Protein AF-A0A952TSK3-F1 (afdb_monomer)

Radius of gyration: 18.75 Å; Cα contacts (8 Å, |Δi|>4): 105; chains: 1; bounding box: 42×32×57 Å

Mean predicted aligned error: 8.84 Å

Foldseek 3Di:
DDPPVCCPVVNVVVVVVVVVVVVVVVVVVVLVVLQVVLLLCVLPHDNVVSVVVSVVCCVVVVLVQQVKDWDWDDDPQKIKIKIWTHHPVGDIDIDMDMDGSVCSVVVD

Sequence (108 aa):
MVEALAVSPALVAFITLFLSFLFVAGAVSLLQDRLDETLVCLTYRPRSECEHRMSGFIQKSGLSILKVRTHFLRNGTLWTGRVTLHSPWGQEQTFSRSIDSRFSKNFR

Structure (mmCIF, N/CA/C/O backbone):
data_AF-A0A952TSK3-F1
#
_entry.id   AF-A0A952TSK3-F1
#
loop_
_atom_site.group_PDB
_atom_site.id
_atom_site.type_symbol
_atom_site.label_atom_id
_atom_site.label_alt_id
_atom_site.label_comp_id
_atom_site.label_asym_id
_atom_site.label_entity_id
_atom_site.label_seq_id
_atom_site.pdbx_PDB_ins_code
_atom_site.Cartn_x
_atom_site.Cartn_y
_atom_site.Cartn_z
_atom_site.occupancy
_atom_site.B_iso_or_equiv
_atom_site.auth_seq_id
_atom_site.auth_comp_id
_atom_site.auth_asym_id
_atom_site.auth_atom_id
_atom_site.pdbx_PDB_model_num
ATOM 1 N N . MET A 1 1 ? -20.088 -20.983 42.767 1.00 40.09 1 MET A N 1
ATOM 2 C CA . MET A 1 1 ? -19.364 -19.801 43.267 1.00 40.09 1 MET A CA 1
ATOM 3 C C . MET A 1 1 ? -18.495 -19.314 42.118 1.00 40.09 1 MET A C 1
ATOM 5 O O . MET A 1 1 ? -17.402 -19.820 41.927 1.00 40.09 1 MET A O 1
ATOM 9 N N . VAL A 1 2 ? -19.063 -18.491 41.234 1.00 44.09 2 VAL A N 1
ATOM 10 C CA . VAL A 1 2 ? -18.319 -17.901 40.115 1.00 44.09 2 VAL A CA 1
ATOM 11 C C . VAL A 1 2 ? -17.844 -16.561 40.641 1.00 44.09 2 VAL A C 1
ATOM 13 O O . VAL A 1 2 ? -18.629 -15.619 40.718 1.00 44.09 2 VAL A O 1
ATOM 16 N N . GLU A 1 3 ? -16.601 -16.507 41.112 1.00 40.38 3 GLU A N 1
ATOM 17 C CA . GLU A 1 3 ? -15.926 -15.234 41.324 1.00 4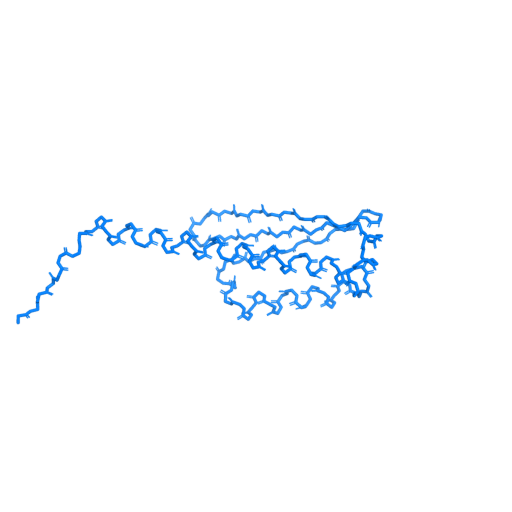0.38 3 GLU A CA 1
ATOM 18 C C . GLU A 1 3 ? -15.826 -14.566 39.955 1.00 40.38 3 GLU A C 1
ATOM 20 O O . GLU A 1 3 ? -14.943 -14.852 39.148 1.00 40.38 3 GLU A O 1
ATOM 25 N N . ALA A 1 4 ? -16.785 -13.691 39.664 1.00 50.03 4 ALA A N 1
ATOM 26 C CA . ALA A 1 4 ? -16.550 -12.613 38.736 1.00 50.03 4 ALA A CA 1
ATOM 27 C C . ALA A 1 4 ? -15.439 -11.781 39.378 1.00 50.03 4 ALA A C 1
ATOM 29 O O . ALA A 1 4 ? -15.715 -10.920 40.213 1.00 50.03 4 ALA A O 1
ATOM 30 N N . LEU A 1 5 ? -14.179 -12.110 39.058 1.00 48.28 5 LEU A N 1
ATOM 31 C CA . LEU A 1 5 ? -13.050 -11.219 39.274 1.00 48.28 5 LEU A CA 1
ATOM 32 C C . LEU A 1 5 ? -13.527 -9.864 38.763 1.00 48.28 5 LEU A C 1
ATOM 34 O O . LEU A 1 5 ? -13.749 -9.695 37.562 1.00 48.28 5 LEU A O 1
ATOM 38 N N . ALA A 1 6 ? -13.774 -8.938 39.686 1.00 51.56 6 ALA A N 1
ATOM 39 C CA . ALA A 1 6 ? -14.168 -7.579 39.384 1.00 51.56 6 ALA A CA 1
ATOM 40 C C . ALA A 1 6 ? -12.937 -6.885 38.799 1.00 51.56 6 ALA A C 1
ATOM 42 O O . ALA A 1 6 ? -12.270 -6.082 39.448 1.00 51.56 6 ALA A O 1
ATOM 43 N N . VAL A 1 7 ? -12.582 -7.258 37.570 1.00 59.84 7 VAL A N 1
ATOM 44 C CA . VAL A 1 7 ? -11.643 -6.507 36.760 1.00 59.84 7 VAL A CA 1
ATOM 45 C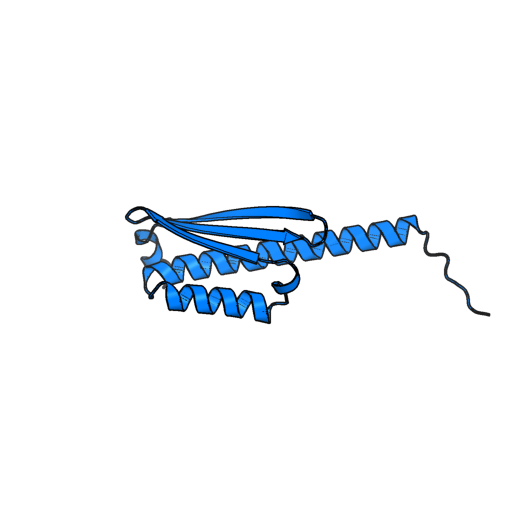 C . VAL A 1 7 ? -12.312 -5.156 36.599 1.00 59.84 7 VAL A C 1
ATOM 47 O O . VAL A 1 7 ? -13.380 -5.060 35.993 1.00 59.84 7 VAL A O 1
ATOM 50 N N . SER A 1 8 ? -11.740 -4.136 37.244 1.00 76.31 8 SER A N 1
ATOM 51 C CA . SER A 1 8 ? -12.270 -2.778 37.195 1.00 76.31 8 SER A CA 1
ATOM 52 C C . SER A 1 8 ? -12.619 -2.444 35.740 1.00 76.31 8 SER A C 1
ATOM 54 O O . SER A 1 8 ? -11.768 -2.640 34.866 1.00 76.31 8 SER A O 1
ATOM 56 N N . PRO A 1 9 ? -13.834 -1.958 35.439 1.00 75.19 9 PRO A N 1
ATOM 57 C CA . PRO A 1 9 ? -14.208 -1.607 34.071 1.00 75.19 9 PRO A CA 1
ATOM 58 C C . PRO A 1 9 ? -13.233 -0.587 33.460 1.00 75.19 9 PRO A C 1
ATOM 60 O O . PRO A 1 9 ? -12.996 -0.608 32.254 1.00 75.19 9 PRO A O 1
ATOM 63 N N . ALA A 1 10 ? -12.580 0.231 34.296 1.00 80.62 10 ALA A N 1
ATOM 64 C CA . ALA A 1 10 ? -11.496 1.115 33.876 1.00 80.62 10 ALA A CA 1
ATOM 65 C C . ALA A 1 10 ? -10.250 0.349 33.388 1.00 80.62 10 ALA A C 1
ATOM 67 O O . ALA A 1 10 ? -9.639 0.741 32.398 1.00 80.62 10 ALA A O 1
ATOM 68 N N . LEU A 1 11 ? -9.892 -0.762 34.040 1.00 84.44 11 LEU A N 1
ATOM 69 C CA . LEU A 1 11 ? -8.759 -1.603 33.651 1.00 84.44 11 LEU A CA 1
ATOM 70 C C . LEU A 1 11 ? -9.042 -2.347 32.339 1.00 84.44 11 LEU A C 1
ATOM 72 O O . LEU A 1 11 ? -8.182 -2.380 31.462 1.00 84.44 11 LEU A O 1
ATOM 76 N N . VAL A 1 12 ? -10.255 -2.883 32.164 1.00 82.31 12 VAL A N 1
ATOM 77 C CA . VAL A 1 12 ? -10.667 -3.525 30.900 1.00 82.31 12 VAL A CA 1
ATOM 78 C C . VAL A 1 12 ? -10.642 -2.516 29.751 1.00 82.31 12 VAL A C 1
ATOM 80 O O . VAL A 1 12 ? -10.088 -2.808 28.689 1.00 82.31 12 VAL A O 1
ATOM 83 N N . ALA A 1 13 ? -11.182 -1.312 29.964 1.00 81.88 13 ALA A N 1
ATOM 84 C CA . ALA A 1 13 ? -11.157 -0.248 28.964 1.00 81.88 13 ALA A CA 1
ATOM 85 C C . ALA A 1 13 ? -9.720 0.161 28.606 1.00 81.88 13 ALA A C 1
ATOM 87 O O . ALA A 1 13 ? -9.390 0.261 27.425 1.00 81.88 13 ALA A O 1
ATOM 88 N N . PHE A 1 14 ? -8.847 0.320 29.605 1.00 85.00 14 PHE A N 1
ATOM 89 C CA . PHE A 1 14 ? -7.436 0.637 29.391 1.00 85.00 14 PHE A CA 1
ATOM 90 C C . PHE A 1 14 ? -6.722 -0.435 28.559 1.00 85.00 14 PHE A C 1
ATOM 92 O O . PHE A 1 14 ? -6.092 -0.108 27.555 1.00 85.00 14 PHE A O 1
ATOM 99 N N . ILE A 1 15 ? -6.864 -1.714 28.922 1.00 85.69 15 ILE A N 1
ATOM 100 C CA . ILE A 1 15 ? -6.261 -2.833 28.182 1.00 85.69 15 ILE A CA 1
ATOM 101 C C . ILE A 1 15 ? -6.777 -2.862 26.739 1.00 85.69 15 ILE A C 1
ATOM 103 O O . ILE A 1 15 ? -5.991 -2.999 25.805 1.00 85.69 15 ILE A O 1
ATOM 107 N N . THR A 1 16 ? -8.084 -2.681 26.540 1.00 84.81 16 THR A N 1
ATOM 108 C CA . THR A 1 16 ? -8.697 -2.700 25.203 1.00 84.81 16 THR A CA 1
ATOM 109 C C . THR A 1 16 ? -8.172 -1.563 24.323 1.00 84.81 16 THR A C 1
ATOM 111 O O . THR A 1 16 ? -7.814 -1.792 23.165 1.00 84.81 16 THR A O 1
ATOM 114 N N . LEU A 1 17 ? -8.070 -0.346 24.867 1.00 82.88 17 LEU A N 1
ATOM 115 C CA . LEU A 1 17 ? -7.511 0.806 24.155 1.00 82.88 17 LEU A CA 1
ATOM 116 C C . LEU A 1 17 ? -6.025 0.602 23.841 1.00 82.88 17 LEU A C 1
ATOM 118 O O . LEU A 1 17 ? -5.593 0.864 22.719 1.00 82.88 17 LEU A O 1
ATOM 122 N N . PHE A 1 18 ? -5.259 0.084 24.800 1.00 84.44 18 PHE A N 1
ATOM 123 C CA . PHE A 1 18 ? -3.832 -0.169 24.637 1.00 84.44 18 PHE A CA 1
ATOM 124 C C . PHE A 1 18 ? -3.549 -1.234 23.568 1.00 84.44 18 PHE A C 1
ATOM 126 O O . PHE A 1 18 ? -2.721 -1.020 22.686 1.00 84.44 18 PHE A O 1
ATOM 133 N N . LEU A 1 19 ? -4.281 -2.351 23.582 1.00 85.94 19 LEU A N 1
ATOM 134 C CA . LEU A 1 19 ? -4.161 -3.395 22.561 1.00 85.94 19 LEU A CA 1
ATOM 135 C C . LEU A 1 19 ? -4.578 -2.891 21.174 1.00 85.94 19 LEU A C 1
ATOM 137 O O . LEU A 1 19 ? -3.909 -3.195 20.187 1.00 85.94 19 LEU A O 1
ATOM 141 N N . SER A 1 20 ? -5.634 -2.076 21.095 1.00 80.94 20 SER A N 1
ATOM 142 C CA . SER A 1 20 ? -6.062 -1.452 19.834 1.00 80.94 20 SER A CA 1
ATOM 143 C C . SER A 1 20 ? -4.978 -0.525 19.277 1.00 80.94 20 SER A C 1
ATOM 145 O O . SER A 1 20 ? -4.673 -0.573 18.085 1.00 80.94 20 SER A O 1
ATOM 147 N N . PHE A 1 21 ? -4.345 0.272 20.143 1.00 82.31 21 PHE A N 1
ATOM 148 C CA . PHE A 1 21 ? -3.218 1.125 19.771 1.00 82.31 21 PHE A CA 1
ATOM 149 C C . PHE A 1 21 ? -2.025 0.307 19.258 1.00 82.31 21 PHE A C 1
ATOM 151 O O . PHE A 1 21 ? -1.506 0.603 18.182 1.00 82.31 21 PHE A O 1
ATOM 158 N N . LEU A 1 22 ? -1.624 -0.748 19.977 1.00 85.25 22 LEU A N 1
ATOM 159 C CA . LEU A 1 22 ? -0.522 -1.623 19.563 1.00 85.25 22 LEU A CA 1
ATOM 160 C C . LEU A 1 22 ? -0.790 -2.295 18.213 1.00 85.25 22 LEU A C 1
ATOM 162 O O . LEU A 1 22 ? 0.109 -2.366 17.377 1.00 85.25 22 LEU A O 1
ATOM 166 N N . PHE A 1 23 ? -2.022 -2.749 17.975 1.00 82.38 23 PHE A N 1
ATOM 167 C CA . PHE A 1 23 ? -2.410 -3.353 16.703 1.00 82.38 23 PHE A CA 1
ATOM 168 C C . PHE A 1 23 ? -2.261 -2.369 15.538 1.00 82.38 23 PHE A C 1
ATOM 170 O O . PHE A 1 23 ? -1.667 -2.704 14.513 1.00 82.38 23 PHE A O 1
ATOM 177 N N . VAL A 1 24 ? -2.750 -1.136 15.703 1.00 80.56 24 VAL A N 1
ATOM 178 C CA . VAL A 1 24 ? -2.631 -0.099 14.671 1.00 80.56 24 VAL A CA 1
ATOM 179 C C . VAL A 1 24 ? -1.168 0.295 14.456 1.00 80.56 24 VAL A C 1
ATOM 181 O O . VAL A 1 24 ? -0.735 0.396 13.311 1.00 80.56 24 VAL A O 1
ATOM 184 N N . ALA A 1 25 ? -0.384 0.455 15.524 1.00 82.44 25 ALA A N 1
ATOM 185 C CA . ALA A 1 25 ? 1.041 0.768 15.420 1.00 82.44 25 ALA A CA 1
ATOM 186 C C . ALA A 1 25 ? 1.818 -0.332 14.674 1.00 82.44 25 ALA A C 1
ATOM 188 O O . ALA A 1 25 ? 2.586 -0.035 13.756 1.00 82.44 25 ALA A O 1
ATOM 189 N N . GLY A 1 26 ? 1.567 -1.603 15.003 1.00 85.12 26 GLY A N 1
ATOM 190 C CA . GLY A 1 26 ? 2.165 -2.745 14.309 1.00 85.12 26 GLY A CA 1
ATOM 191 C C . GLY A 1 26 ? 1.760 -2.816 12.834 1.00 85.12 26 GLY A C 1
ATOM 192 O O . GLY A 1 26 ? 2.613 -3.004 11.967 1.00 85.12 26 GLY A O 1
ATOM 193 N N . ALA A 1 27 ? 0.478 -2.589 12.531 1.00 83.62 27 ALA A N 1
ATOM 194 C CA . ALA A 1 27 ? -0.031 -2.528 11.162 1.00 83.62 27 ALA A CA 1
ATOM 195 C C . ALA A 1 27 ? 0.638 -1.419 10.338 1.00 83.62 27 ALA A C 1
ATOM 197 O O . ALA A 1 27 ? 1.003 -1.641 9.182 1.00 83.62 27 ALA A O 1
ATOM 198 N N . VAL A 1 28 ? 0.823 -0.237 10.931 1.00 84.25 28 VAL A N 1
ATOM 199 C CA . VAL A 1 28 ? 1.504 0.890 10.284 1.00 84.25 28 VAL A CA 1
ATOM 200 C C . VAL A 1 28 ? 2.964 0.548 10.002 1.00 84.25 28 VAL A C 1
ATOM 202 O O . VAL A 1 28 ? 3.399 0.742 8.870 1.00 84.25 28 VAL A O 1
ATOM 205 N N . SER A 1 29 ? 3.699 -0.009 10.970 1.00 86.19 29 SER A N 1
ATOM 206 C CA . SER A 1 29 ? 5.104 -0.399 10.772 1.00 86.19 29 SER A CA 1
ATOM 207 C C . SER A 1 29 ? 5.250 -1.419 9.638 1.00 86.19 29 SER A C 1
ATOM 209 O O . SER A 1 29 ? 6.019 -1.201 8.706 1.00 86.19 29 SER A O 1
ATOM 211 N N . LEU A 1 30 ? 4.436 -2.481 9.650 1.00 87.06 30 LEU A N 1
ATOM 212 C CA . LEU A 1 30 ? 4.450 -3.520 8.614 1.00 87.06 30 LEU A CA 1
ATOM 213 C C . LEU A 1 30 ? 4.156 -2.964 7.217 1.00 87.06 30 LEU A C 1
ATOM 215 O O . LEU A 1 30 ? 4.775 -3.370 6.234 1.00 87.06 30 LEU A O 1
ATOM 219 N N . LEU A 1 31 ? 3.189 -2.051 7.105 1.00 86.69 31 LEU A N 1
ATOM 220 C CA . LEU A 1 31 ? 2.857 -1.456 5.816 1.00 86.69 31 LEU A CA 1
ATOM 221 C C . LEU A 1 31 ? 3.892 -0.435 5.352 1.00 86.69 31 LEU A C 1
ATOM 223 O O . LEU A 1 31 ? 4.034 -0.273 4.143 1.00 86.69 31 LEU A O 1
ATOM 227 N N . GLN A 1 32 ? 4.588 0.251 6.260 1.00 86.12 32 GLN A N 1
ATOM 228 C CA . GLN A 1 32 ? 5.696 1.137 5.903 1.00 86.12 32 GLN A CA 1
ATOM 229 C C . GLN A 1 32 ? 6.855 0.340 5.303 1.00 86.12 32 GLN A C 1
ATOM 231 O O . GLN A 1 32 ? 7.270 0.657 4.190 1.00 86.12 32 GLN A O 1
ATOM 236 N N . ASP A 1 33 ? 7.279 -0.745 5.953 1.00 87.12 33 ASP A N 1
ATOM 237 C CA . ASP A 1 33 ? 8.331 -1.624 5.423 1.00 87.12 33 ASP A CA 1
ATOM 238 C C . ASP A 1 33 ? 7.924 -2.205 4.060 1.00 87.12 33 ASP A C 1
ATOM 240 O O . ASP A 1 33 ? 8.679 -2.180 3.084 1.00 87.12 33 ASP A O 1
ATOM 244 N N . ARG A 1 34 ? 6.668 -2.660 3.943 1.00 87.12 34 ARG A N 1
ATOM 245 C CA . ARG A 1 34 ? 6.150 -3.195 2.679 1.00 87.12 34 ARG A CA 1
ATOM 246 C C . ARG A 1 34 ? 6.031 -2.135 1.585 1.00 87.12 34 ARG A C 1
ATOM 248 O O . ARG A 1 34 ? 6.202 -2.450 0.403 1.00 87.12 34 ARG A O 1
ATOM 255 N N . LEU A 1 35 ? 5.712 -0.895 1.947 1.00 88.31 35 LEU A N 1
ATOM 256 C CA . LEU A 1 35 ? 5.652 0.225 1.015 1.00 88.31 35 LEU A CA 1
ATOM 257 C C . LEU A 1 35 ? 7.034 0.502 0.426 1.00 88.31 35 LEU A C 1
ATOM 259 O O . LEU A 1 35 ? 7.133 0.670 -0.788 1.00 88.31 35 LEU A O 1
ATOM 263 N N . ASP A 1 36 ? 8.077 0.481 1.251 1.00 87.56 36 ASP A N 1
ATOM 264 C CA . ASP A 1 36 ? 9.454 0.691 0.808 1.00 87.56 36 ASP A CA 1
ATOM 265 C C . ASP A 1 36 ? 9.912 -0.435 -0.132 1.00 87.56 36 ASP A C 1
ATOM 267 O O . ASP A 1 36 ? 10.384 -0.157 -1.237 1.00 87.56 36 ASP A O 1
ATOM 271 N N . GLU A 1 37 ? 9.649 -1.704 0.202 1.00 87.25 37 GLU A N 1
ATOM 272 C CA . GLU A 1 37 ? 9.908 -2.828 -0.714 1.00 87.25 37 GLU A CA 1
ATOM 273 C C . GLU A 1 37 ? 9.148 -2.702 -2.043 1.00 87.25 37 GLU A C 1
ATOM 275 O O . GLU A 1 37 ? 9.672 -3.021 -3.115 1.00 87.25 37 GLU A O 1
ATOM 280 N N . THR A 1 38 ? 7.896 -2.244 -1.994 1.00 88.19 38 THR A N 1
ATOM 281 C CA . THR A 1 38 ? 7.066 -2.066 -3.193 1.00 88.19 38 THR A CA 1
ATOM 282 C C . THR A 1 38 ? 7.592 -0.919 -4.050 1.00 88.19 38 THR A C 1
ATOM 284 O O . THR A 1 38 ? 7.647 -1.039 -5.273 1.00 88.19 38 THR A O 1
ATOM 287 N N . LEU A 1 39 ? 8.036 0.173 -3.430 1.00 87.81 39 LEU A N 1
ATOM 288 C CA . LEU A 1 39 ? 8.665 1.292 -4.123 1.00 87.81 39 LEU A CA 1
ATOM 289 C C . LEU A 1 39 ? 9.979 0.881 -4.781 1.00 87.81 39 LEU A C 1
ATOM 291 O O . LEU A 1 39 ? 10.221 1.250 -5.928 1.00 87.81 39 LEU A O 1
ATOM 295 N N . VAL A 1 40 ? 10.775 0.048 -4.110 1.00 87.75 40 VAL A N 1
ATOM 296 C CA . VAL A 1 40 ? 11.964 -0.574 -4.696 1.00 87.75 40 VAL A CA 1
ATOM 297 C C . VAL A 1 40 ? 11.565 -1.474 -5.873 1.00 87.75 40 VAL A C 1
ATOM 299 O O . VAL A 1 40 ? 12.112 -1.302 -6.960 1.00 87.75 40 VAL A O 1
ATOM 302 N N . CYS A 1 41 ? 10.552 -2.339 -5.736 1.00 88.25 41 CYS A N 1
ATOM 303 C CA . CYS A 1 41 ? 10.008 -3.164 -6.830 1.00 88.25 41 CYS A CA 1
ATOM 304 C C . CYS A 1 41 ? 9.637 -2.340 -8.076 1.00 88.25 41 CYS A C 1
ATOM 306 O O . CYS A 1 41 ? 10.014 -2.704 -9.192 1.00 88.25 41 CYS A O 1
ATOM 308 N N . LEU A 1 42 ? 8.974 -1.193 -7.894 1.00 88.25 42 LEU A N 1
ATOM 309 C CA . LEU A 1 42 ? 8.544 -0.300 -8.980 1.00 88.25 42 LEU A CA 1
ATOM 310 C C . LEU A 1 42 ? 9.703 0.301 -9.792 1.00 88.25 42 LEU A C 1
ATOM 312 O O . LEU A 1 42 ? 9.487 0.827 -10.885 1.00 88.25 42 LEU A O 1
ATOM 316 N N . THR A 1 43 ? 10.937 0.225 -9.291 1.00 86.19 43 THR A N 1
ATOM 317 C CA . THR A 1 43 ? 12.116 0.692 -10.034 1.00 86.19 43 THR A CA 1
ATOM 318 C C . THR A 1 43 ? 12.618 -0.306 -11.078 1.00 86.19 43 THR A C 1
ATOM 320 O O . THR A 1 43 ? 13.287 0.118 -12.018 1.00 86.19 43 THR A O 1
ATOM 323 N N . TYR A 1 44 ? 12.293 -1.600 -10.952 1.00 86.00 44 TYR A N 1
ATOM 324 C CA . TYR A 1 44 ? 12.814 -2.655 -11.835 1.00 86.00 44 TYR A CA 1
ATOM 325 C C . TYR A 1 44 ? 11.763 -3.645 -12.362 1.00 86.00 44 TYR A C 1
ATOM 327 O O . TYR A 1 44 ? 12.086 -4.429 -13.255 1.00 86.00 44 TYR A O 1
ATOM 335 N N . ARG A 1 45 ? 10.520 -3.632 -11.859 1.00 86.81 45 ARG A N 1
ATOM 336 C CA . ARG A 1 45 ? 9.414 -4.476 -12.350 1.00 86.81 45 ARG A CA 1
ATOM 337 C C . ARG A 1 45 ? 8.210 -3.658 -12.824 1.00 86.81 45 ARG A C 1
ATOM 339 O O . ARG A 1 45 ? 8.066 -2.493 -12.449 1.00 86.81 45 ARG A O 1
ATOM 346 N N . PRO A 1 46 ? 7.314 -4.262 -13.630 1.00 88.44 46 PRO A N 1
ATOM 347 C CA . PRO A 1 46 ? 6.060 -3.633 -14.019 1.00 88.44 46 PRO A CA 1
ATOM 348 C C . PRO A 1 46 ? 5.188 -3.292 -12.807 1.00 88.44 46 PRO A C 1
ATOM 350 O O . PRO A 1 46 ? 5.074 -4.071 -11.858 1.00 88.44 46 PRO A O 1
ATOM 353 N N . ARG A 1 47 ? 4.502 -2.147 -12.883 1.00 87.75 47 ARG A N 1
ATOM 354 C CA . ARG A 1 47 ? 3.622 -1.641 -11.819 1.00 87.75 47 ARG A CA 1
ATOM 355 C C . ARG A 1 47 ? 2.558 -2.650 -11.383 1.00 87.75 47 ARG A C 1
ATOM 357 O O . ARG A 1 47 ? 2.361 -2.830 -10.185 1.00 87.75 47 ARG A O 1
ATOM 364 N N . SER A 1 48 ? 1.920 -3.324 -12.337 1.00 90.31 48 SER A N 1
ATOM 365 C CA . SER A 1 48 ? 0.865 -4.308 -12.071 1.00 90.31 48 SER A CA 1
ATOM 366 C C . SER A 1 48 ? 1.341 -5.467 -11.190 1.00 90.31 48 SER A C 1
ATOM 368 O O . SER A 1 48 ? 0.600 -5.914 -10.319 1.00 90.31 48 SER A O 1
ATOM 370 N N . GLU A 1 49 ? 2.585 -5.926 -11.360 1.00 90.88 49 GLU A N 1
ATOM 371 C CA . GLU A 1 49 ? 3.143 -7.009 -10.547 1.00 90.88 49 GLU A CA 1
ATOM 372 C C . GLU A 1 49 ? 3.407 -6.549 -9.107 1.00 90.88 49 GLU A C 1
ATOM 374 O O . GLU A 1 49 ? 3.051 -7.244 -8.152 1.00 90.88 49 GLU A O 1
ATOM 379 N N . CYS A 1 50 ? 3.999 -5.363 -8.933 1.00 89.06 50 CYS A N 1
ATOM 380 C CA . CYS A 1 50 ? 4.287 -4.817 -7.607 1.00 89.06 50 CYS A CA 1
ATOM 381 C C . CYS A 1 50 ? 2.991 -4.492 -6.839 1.00 89.06 50 CYS A C 1
ATOM 383 O O . CYS A 1 50 ? 2.881 -4.819 -5.656 1.00 89.06 50 CYS A O 1
ATOM 385 N N . GLU A 1 51 ? 1.980 -3.930 -7.511 1.00 89.75 51 GLU A N 1
ATOM 386 C CA . GLU A 1 51 ? 0.658 -3.684 -6.920 1.00 89.75 51 GLU A CA 1
ATOM 387 C C . GLU A 1 51 ? -0.054 -4.989 -6.542 1.00 89.75 51 GLU A C 1
ATOM 389 O O . GLU A 1 51 ? -0.617 -5.084 -5.450 1.00 89.75 51 GLU A O 1
ATOM 394 N N . HIS A 1 52 ? 0.027 -6.027 -7.383 1.00 91.75 52 HIS A N 1
ATOM 395 C CA . HIS A 1 52 ? -0.538 -7.338 -7.065 1.00 91.75 52 HIS A CA 1
ATOM 396 C C . HIS A 1 52 ? 0.126 -7.963 -5.828 1.00 91.75 52 HIS A C 1
ATOM 398 O O . HIS A 1 52 ? -0.566 -8.465 -4.941 1.00 91.75 52 HIS A O 1
ATOM 404 N N . ARG A 1 53 ? 1.459 -7.866 -5.703 1.00 88.88 53 ARG A N 1
ATOM 405 C CA . ARG A 1 53 ? 2.187 -8.313 -4.500 1.00 88.88 53 ARG A CA 1
ATOM 406 C C . ARG A 1 53 ? 1.778 -7.538 -3.248 1.00 88.88 53 ARG A C 1
ATOM 408 O O . ARG A 1 53 ? 1.612 -8.149 -2.195 1.00 88.88 53 ARG A O 1
ATOM 415 N N . MET A 1 54 ? 1.615 -6.218 -3.347 1.00 88.31 54 MET A N 1
ATOM 416 C CA . MET A 1 54 ? 1.170 -5.373 -2.232 1.00 88.31 54 MET A CA 1
ATOM 417 C C . MET A 1 54 ? -0.257 -5.729 -1.796 1.00 88.31 54 MET A C 1
ATOM 419 O O . MET A 1 54 ? -0.520 -5.910 -0.609 1.00 88.31 54 MET A O 1
ATOM 423 N N . SER A 1 55 ? -1.170 -5.903 -2.753 1.00 87.62 55 SER A N 1
ATOM 424 C CA . SER A 1 55 ? -2.549 -6.320 -2.483 1.00 87.62 55 SER A CA 1
ATOM 425 C C . SER A 1 55 ? -2.608 -7.705 -1.826 1.00 87.62 55 SER A C 1
ATOM 427 O O . SER A 1 55 ? -3.271 -7.874 -0.801 1.00 87.62 55 SER A O 1
ATOM 429 N N . GLY A 1 56 ? -1.844 -8.670 -2.348 1.00 88.38 56 GLY A N 1
ATOM 430 C CA . GLY A 1 56 ? -1.745 -10.010 -1.773 1.00 88.38 56 GLY A CA 1
ATOM 431 C C . GLY A 1 56 ? -1.163 -10.012 -0.358 1.00 88.38 56 GLY A C 1
ATOM 432 O O . GLY A 1 56 ? -1.622 -10.778 0.487 1.00 88.38 56 GLY A O 1
ATOM 433 N N . PHE A 1 57 ? -0.200 -9.132 -0.067 1.00 88.12 57 PHE A N 1
ATOM 434 C CA . PHE A 1 57 ? 0.301 -8.938 1.295 1.00 88.12 57 PHE A CA 1
ATOM 435 C C . PHE A 1 57 ? -0.805 -8.427 2.223 1.00 88.12 57 PHE A C 1
ATOM 437 O O . PHE A 1 57 ? -1.077 -9.059 3.235 1.00 88.12 57 PHE A O 1
ATOM 444 N N . ILE A 1 58 ? -1.506 -7.348 1.857 1.00 85.62 58 ILE A N 1
ATOM 445 C CA . ILE A 1 58 ? -2.586 -6.773 2.681 1.00 85.62 58 ILE A CA 1
ATOM 446 C C . ILE A 1 58 ? -3.663 -7.821 3.006 1.00 85.62 58 ILE A C 1
ATOM 448 O O . ILE A 1 58 ? -4.142 -7.880 4.140 1.00 85.62 58 ILE A O 1
ATOM 452 N N . GLN A 1 59 ? -4.019 -8.669 2.035 1.00 84.81 59 GLN A N 1
ATOM 453 C CA . GLN A 1 59 ? -4.980 -9.755 2.238 1.00 84.81 59 GLN A CA 1
ATOM 454 C C . GLN A 1 59 ? -4.460 -10.833 3.199 1.00 84.81 59 GLN A C 1
ATOM 456 O O . GLN A 1 59 ? -5.193 -11.251 4.092 1.00 84.81 59 GLN A O 1
ATOM 461 N N . LYS A 1 60 ? -3.203 -11.269 3.044 1.00 86.19 60 LYS A N 1
ATOM 462 C CA . LYS A 1 60 ? -2.602 -12.325 3.877 1.00 86.19 60 LYS A CA 1
ATOM 463 C C . LYS A 1 60 ? -2.310 -11.874 5.307 1.00 86.19 60 LYS A C 1
ATOM 465 O O . LYS A 1 60 ? -2.428 -12.676 6.224 1.00 86.19 60 LYS A O 1
ATOM 470 N N . SER A 1 61 ? -1.966 -10.604 5.503 1.00 79.06 61 SER A N 1
ATOM 471 C CA . SER A 1 61 ? -1.593 -10.046 6.808 1.00 79.06 61 SER A CA 1
ATOM 472 C C . SER A 1 61 ? -2.792 -9.750 7.719 1.00 79.06 61 SER A C 1
ATOM 474 O O . SER A 1 61 ? -2.610 -9.193 8.795 1.00 79.06 61 SER A O 1
ATOM 476 N N . GLY A 1 62 ? -4.030 -10.036 7.288 1.00 72.19 62 GLY A N 1
ATOM 477 C CA . GLY A 1 62 ? -5.245 -9.705 8.050 1.00 72.19 62 GLY A CA 1
ATOM 478 C C . GLY A 1 62 ? -5.543 -8.199 8.136 1.00 72.19 62 GLY A C 1
ATOM 479 O O . GLY A 1 62 ? -6.519 -7.787 8.759 1.00 72.19 62 GLY A O 1
ATOM 480 N N . LEU A 1 63 ? -4.743 -7.367 7.460 1.00 74.56 63 LEU A N 1
ATOM 481 C CA . LEU A 1 63 ? -4.913 -5.912 7.374 1.00 74.56 63 LEU A CA 1
ATOM 482 C C . LEU A 1 63 ? -6.090 -5.512 6.474 1.00 74.56 63 LEU A C 1
ATOM 484 O O . LEU A 1 63 ? -6.440 -4.337 6.395 1.00 74.56 63 LEU A O 1
ATOM 488 N N . SER A 1 64 ? -6.730 -6.482 5.819 1.00 68.19 64 SER A N 1
ATOM 489 C CA . SER A 1 64 ? -7.970 -6.311 5.060 1.00 68.19 64 SER A CA 1
ATOM 490 C C . SER A 1 64 ? -9.092 -5.669 5.887 1.00 68.19 64 SER A C 1
ATOM 492 O O . SER A 1 64 ? -9.889 -4.911 5.337 1.00 68.19 64 SER A O 1
ATOM 494 N N . ILE A 1 65 ? -9.103 -5.891 7.207 1.00 70.50 65 ILE A N 1
ATOM 495 C CA . ILE A 1 65 ? -10.042 -5.270 8.157 1.00 70.50 65 ILE A CA 1
ATOM 496 C C . ILE A 1 65 ? -9.872 -3.739 8.201 1.00 70.50 65 ILE A C 1
ATOM 498 O O . ILE A 1 65 ? -10.837 -3.009 8.409 1.00 70.50 65 ILE A O 1
ATOM 502 N N . LEU A 1 66 ? -8.660 -3.236 7.951 1.00 70.31 66 LEU A N 1
ATOM 503 C CA . LEU A 1 66 ? -8.285 -1.822 8.063 1.00 70.31 66 LEU A CA 1
ATOM 504 C C . LEU A 1 66 ? -8.418 -1.043 6.738 1.00 70.31 66 LEU A C 1
ATOM 506 O O . LEU A 1 66 ? -7.789 0.004 6.571 1.00 70.31 66 LEU A O 1
ATOM 510 N N . LYS A 1 67 ? -9.193 -1.578 5.775 1.00 78.44 67 LYS A N 1
ATOM 511 C CA . LYS A 1 67 ? -9.499 -0.996 4.449 1.00 78.44 67 LYS A CA 1
ATOM 512 C C . LYS A 1 67 ? -8.340 -0.153 3.902 1.00 78.44 67 LYS A C 1
ATOM 514 O O . LYS A 1 67 ? -8.413 1.069 3.794 1.00 78.44 67 LYS A O 1
ATOM 519 N N . VAL A 1 68 ? -7.246 -0.830 3.579 1.00 84.06 68 VAL A N 1
ATOM 520 C CA . VAL A 1 68 ? -6.008 -0.188 3.132 1.00 84.06 68 VAL A CA 1
ATOM 521 C C . VAL A 1 68 ? -6.134 0.241 1.670 1.00 84.06 68 VAL A C 1
ATOM 523 O O . VAL A 1 68 ? -6.423 -0.575 0.795 1.00 84.06 68 VAL A O 1
ATOM 526 N N . ARG A 1 69 ? -5.888 1.518 1.383 1.00 86.12 69 ARG A N 1
ATOM 527 C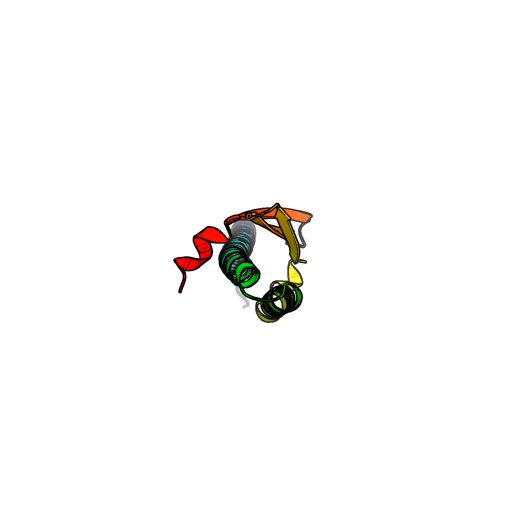 CA . ARG A 1 69 ? -5.779 2.065 0.026 1.00 86.12 69 ARG A CA 1
ATOM 528 C C . ARG A 1 69 ? -4.331 2.402 -0.265 1.00 86.12 69 ARG A C 1
ATOM 530 O O . ARG A 1 69 ? -3.686 3.070 0.530 1.00 86.12 69 ARG A O 1
ATOM 537 N N . THR A 1 70 ? -3.831 1.967 -1.413 1.00 88.12 70 THR A N 1
ATOM 538 C CA . THR A 1 70 ? -2.468 2.270 -1.859 1.00 88.12 70 THR A CA 1
ATOM 539 C C . THR A 1 70 ? -2.529 3.061 -3.159 1.00 88.12 70 THR A C 1
ATOM 541 O O . THR A 1 70 ? -3.395 2.822 -4.000 1.00 88.12 70 THR A O 1
ATOM 544 N N . HIS A 1 71 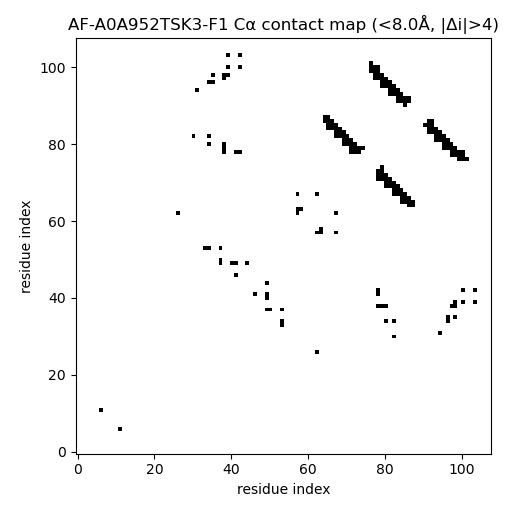? -1.656 4.050 -3.306 1.00 91.19 71 HIS A N 1
ATOM 545 C CA . HIS A 1 71 ? -1.584 4.890 -4.491 1.00 91.19 71 HIS A CA 1
ATOM 546 C C . HIS A 1 71 ? -0.127 5.163 -4.843 1.00 91.19 71 HIS A C 1
ATOM 548 O O . HIS A 1 71 ? 0.618 5.724 -4.041 1.00 91.19 71 HIS A O 1
ATOM 554 N N . PHE A 1 72 ? 0.264 4.799 -6.060 1.00 90.44 72 PHE A N 1
ATOM 555 C CA . PHE A 1 72 ? 1.629 4.950 -6.551 1.00 90.44 72 PHE A CA 1
ATOM 556 C C . PHE A 1 72 ? 1.672 5.966 -7.690 1.00 90.44 72 PHE A C 1
ATOM 558 O O . PHE A 1 72 ? 0.897 5.890 -8.647 1.00 90.44 72 PHE A O 1
ATOM 565 N N . LEU A 1 73 ? 2.582 6.927 -7.576 1.00 91.25 73 LEU A N 1
ATOM 566 C CA . LEU A 1 73 ? 2.809 8.001 -8.536 1.00 91.25 73 LEU A CA 1
ATOM 567 C C . LEU A 1 73 ? 4.277 8.022 -8.934 1.00 91.25 73 LEU A C 1
ATOM 569 O O . LEU A 1 73 ? 5.157 7.848 -8.095 1.00 91.25 73 LEU A O 1
ATOM 573 N N . ARG A 1 74 ? 4.534 8.287 -10.212 1.00 89.44 74 ARG A N 1
ATOM 574 C CA . ARG A 1 74 ? 5.880 8.525 -10.725 1.00 89.44 74 ARG A CA 1
ATOM 575 C C . ARG A 1 74 ? 5.977 9.963 -11.204 1.00 89.44 74 ARG A C 1
ATOM 577 O O . ARG A 1 74 ? 5.178 10.371 -12.041 1.00 89.44 74 ARG A O 1
ATOM 584 N N . ASN A 1 75 ? 6.967 10.696 -10.711 1.00 90.69 75 ASN A N 1
ATOM 585 C CA . ASN A 1 75 ? 7.319 12.020 -11.203 1.00 90.69 75 ASN A CA 1
ATOM 586 C C . ASN A 1 75 ? 8.785 12.014 -11.661 1.00 90.69 75 ASN A C 1
ATOM 588 O O . ASN A 1 75 ? 9.709 12.102 -10.852 1.00 90.69 75 ASN A O 1
ATOM 592 N N . GLY A 1 76 ? 9.006 11.815 -12.963 1.00 88.12 76 GLY A N 1
ATOM 593 C CA . GLY A 1 76 ? 10.345 11.631 -13.527 1.00 88.12 76 GLY A CA 1
ATOM 594 C C . GLY A 1 76 ? 11.050 10.388 -12.969 1.00 88.12 76 GLY A C 1
ATOM 595 O O . GLY A 1 76 ? 10.630 9.251 -13.217 1.00 88.12 76 GLY A O 1
ATOM 596 N N . THR A 1 77 ? 12.142 10.599 -12.228 1.00 86.38 77 THR A N 1
ATOM 597 C CA . THR A 1 77 ? 12.902 9.532 -11.551 1.00 86.38 77 THR A CA 1
ATOM 598 C C . THR A 1 77 ? 12.402 9.238 -10.140 1.00 86.38 77 THR A C 1
ATOM 600 O O . THR A 1 77 ? 12.815 8.234 -9.566 1.00 86.38 77 THR A O 1
ATOM 603 N N . LEU A 1 78 ? 11.503 10.053 -9.587 1.00 88.25 78 LEU A N 1
ATOM 604 C CA . LE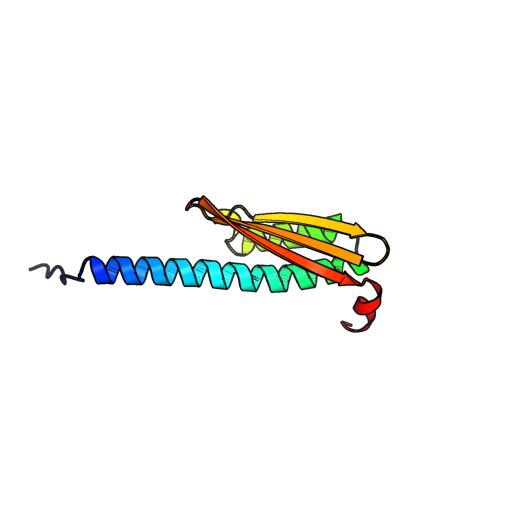U A 1 78 ? 10.967 9.870 -8.244 1.00 88.25 78 LEU A CA 1
ATOM 605 C C . LEU A 1 78 ? 9.711 8.992 -8.274 1.00 88.25 78 LEU A C 1
ATOM 607 O O . LEU A 1 78 ? 8.752 9.285 -8.993 1.00 88.25 78 LEU A O 1
ATOM 611 N N . TRP A 1 79 ? 9.705 7.938 -7.465 1.00 90.56 79 TRP A N 1
ATOM 612 C CA . TRP A 1 79 ? 8.519 7.144 -7.163 1.00 90.56 79 TRP A CA 1
ATOM 613 C C . TRP A 1 79 ? 7.975 7.538 -5.798 1.00 90.56 79 TRP A C 1
ATOM 615 O O . TRP A 1 79 ? 8.706 7.507 -4.814 1.00 90.56 79 TRP A O 1
ATOM 625 N N . THR A 1 80 ? 6.686 7.856 -5.734 1.00 91.44 80 THR A N 1
ATOM 626 C CA . THR A 1 80 ? 5.979 8.190 -4.496 1.00 91.44 80 THR A CA 1
A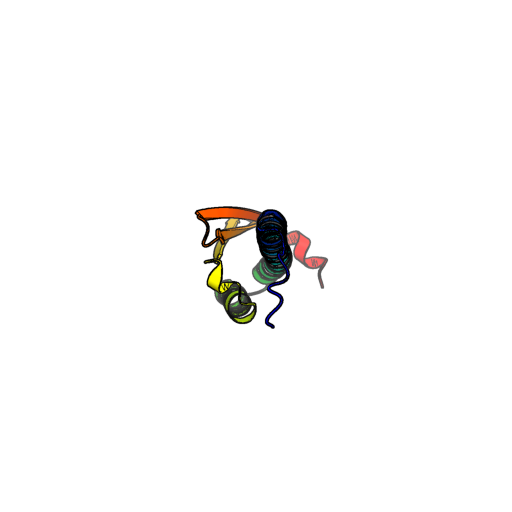TOM 627 C C . THR A 1 80 ? 4.858 7.190 -4.269 1.00 91.44 80 THR A C 1
ATOM 629 O O . THR A 1 80 ? 3.964 7.040 -5.102 1.00 91.44 80 THR A O 1
ATOM 632 N N . GLY A 1 81 ? 4.895 6.521 -3.125 1.00 91.62 81 GLY A N 1
ATOM 633 C CA . GLY A 1 81 ? 3.863 5.613 -2.656 1.00 91.62 81 GLY A CA 1
ATOM 634 C C . GLY A 1 81 ? 3.120 6.251 -1.496 1.00 91.62 81 GLY A C 1
ATOM 635 O O . GLY A 1 81 ? 3.734 6.753 -0.558 1.00 91.62 81 GLY A O 1
ATOM 636 N N . ARG A 1 82 ? 1.795 6.247 -1.557 1.00 91.75 82 ARG A N 1
ATOM 637 C CA . ARG A 1 82 ? 0.915 6.664 -0.469 1.00 91.75 82 ARG A CA 1
ATOM 638 C C . ARG A 1 82 ? 0.078 5.476 -0.044 1.00 91.75 82 ARG A C 1
ATOM 640 O O . ARG A 1 82 ? -0.487 4.791 -0.892 1.00 91.75 82 ARG A O 1
ATOM 647 N N . VAL A 1 83 ? -0.032 5.268 1.256 1.00 88.94 83 VAL A N 1
ATOM 648 C CA . VAL A 1 83 ? -0.926 4.274 1.833 1.00 88.94 83 VAL A CA 1
ATOM 649 C C . VAL A 1 83 ? -1.818 4.972 2.838 1.00 88.94 83 VAL A C 1
ATOM 651 O O . VAL A 1 83 ? -1.347 5.696 3.713 1.00 88.94 83 VAL A O 1
ATOM 654 N N . THR A 1 84 ? -3.114 4.762 2.683 1.00 88.31 84 THR A N 1
ATOM 655 C CA . THR A 1 84 ? -4.140 5.246 3.593 1.00 88.31 84 THR A CA 1
ATOM 656 C C . THR A 1 84 ? -4.779 4.041 4.253 1.00 88.31 84 THR A C 1
ATOM 658 O O . THR A 1 84 ? -5.304 3.151 3.584 1.00 88.31 84 THR A O 1
ATOM 661 N N . LEU A 1 85 ? -4.698 4.008 5.572 1.00 86.56 85 LEU A N 1
ATOM 662 C CA . LEU A 1 85 ? -5.297 3.012 6.433 1.00 86.56 85 LEU A CA 1
ATOM 663 C C . LEU A 1 85 ? -6.564 3.614 7.041 1.00 86.56 85 LEU A C 1
ATOM 665 O O . LEU A 1 85 ? -6.490 4.648 7.703 1.00 86.56 85 LEU A O 1
ATOM 669 N N . HIS A 1 86 ? -7.713 2.982 6.823 1.00 81.75 86 HIS A N 1
ATOM 670 C CA . HIS A 1 86 ? -8.965 3.410 7.441 1.00 81.75 86 HIS A CA 1
ATOM 671 C C . HIS A 1 86 ? -9.282 2.462 8.594 1.00 81.75 86 HIS A C 1
ATOM 673 O O . HIS A 1 86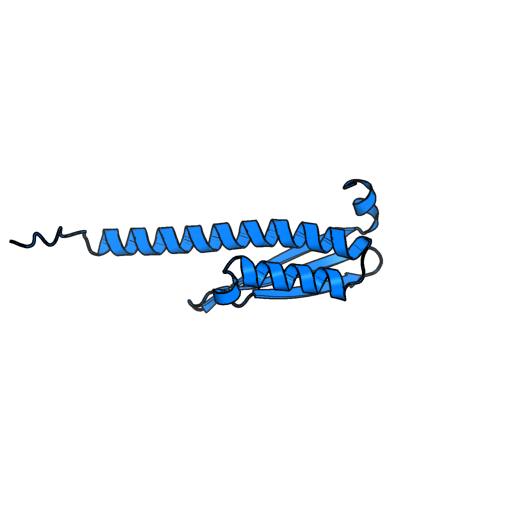 ? -9.626 1.298 8.378 1.00 81.75 86 HIS A O 1
ATOM 679 N N . SER A 1 87 ? -9.173 2.947 9.830 1.00 72.94 87 SER A N 1
ATOM 680 C CA . SER A 1 87 ? -9.588 2.145 10.974 1.00 72.94 87 SER A CA 1
ATOM 681 C C . SER A 1 87 ? -11.120 2.014 10.996 1.00 72.94 87 SER A C 1
ATOM 683 O O . SER A 1 87 ? -11.829 2.959 10.629 1.00 72.94 87 SER A O 1
ATOM 685 N N . PRO A 1 88 ? -11.667 0.875 11.457 1.00 65.56 88 PRO A N 1
ATOM 686 C CA . PRO A 1 88 ? -13.111 0.706 11.633 1.00 65.56 88 PRO A CA 1
ATOM 687 C C . PRO A 1 88 ? -13.706 1.684 12.660 1.00 65.56 88 PRO A C 1
ATOM 689 O O . PRO A 1 88 ? -14.918 1.859 12.710 1.00 65.56 88 PRO A O 1
ATOM 692 N N . TRP A 1 89 ? -12.861 2.358 13.443 1.00 67.81 89 TRP A N 1
ATOM 693 C CA . TRP A 1 89 ? -13.245 3.372 14.425 1.00 67.81 89 TRP A CA 1
ATOM 694 C C . TRP A 1 89 ? -13.265 4.798 13.847 1.00 67.81 89 TRP A C 1
ATOM 696 O O . TRP A 1 89 ? -13.367 5.763 14.598 1.00 67.81 89 TRP A O 1
ATOM 706 N N . GLY A 1 90 ? -13.163 4.944 12.519 1.00 67.88 90 GLY A N 1
ATOM 707 C CA . GLY A 1 90 ? -13.296 6.225 11.817 1.00 67.88 90 GLY A CA 1
ATOM 708 C C . GLY A 1 90 ? -12.024 7.074 11.774 1.00 67.88 90 GLY A C 1
ATOM 709 O O . GLY A 1 90 ? -12.065 8.202 11.292 1.00 67.88 90 GLY A O 1
ATOM 710 N N . GLN A 1 91 ? -10.890 6.550 12.248 1.00 74.62 91 GLN A N 1
ATOM 711 C CA . GLN A 1 91 ? -9.612 7.255 12.189 1.00 74.62 91 GLN A CA 1
ATOM 712 C C . GLN A 1 91 ? -8.839 6.845 10.933 1.00 74.62 91 GLN A C 1
ATOM 714 O O . GLN A 1 91 ? -8.557 5.663 10.719 1.00 74.62 91 GLN A O 1
ATOM 719 N N . GLU A 1 92 ? -8.483 7.825 10.107 1.00 82.75 92 GLU A N 1
ATOM 720 C CA . GLU A 1 92 ? -7.678 7.613 8.905 1.00 82.75 92 GLU A CA 1
ATOM 721 C C . GLU A 1 92 ? -6.213 7.925 9.196 1.00 82.75 92 GLU A C 1
ATOM 723 O O . GLU A 1 92 ? -5.878 9.012 9.664 1.00 82.75 92 GLU A O 1
ATOM 728 N N . GLN A 1 93 ? -5.325 6.981 8.898 1.00 83.19 93 GLN A N 1
ATOM 729 C CA . GLN A 1 93 ? -3.887 7.214 8.930 1.00 83.19 93 GLN A CA 1
ATOM 730 C C . GLN A 1 93 ? -3.339 7.145 7.517 1.00 83.19 93 GLN A C 1
ATOM 732 O O . GLN A 1 93 ? -3.423 6.115 6.855 1.00 83.19 93 GLN A O 1
ATOM 737 N N . THR A 1 94 ? -2.771 8.250 7.045 1.00 86.38 94 THR A N 1
ATOM 738 C CA . THR A 1 94 ? -2.116 8.304 5.739 1.00 86.38 94 THR A CA 1
ATOM 739 C C . THR A 1 94 ? -0.624 8.476 5.932 1.00 86.38 94 THR A C 1
ATOM 741 O O . THR A 1 94 ? -0.183 9.383 6.631 1.00 86.38 94 THR A O 1
ATOM 744 N N . PHE A 1 95 ? 0.153 7.637 5.262 1.00 88.06 95 PHE A N 1
ATOM 745 C CA . PHE A 1 95 ? 1.597 7.777 5.178 1.00 88.06 95 PHE A CA 1
ATOM 746 C C . PHE A 1 95 ? 2.036 7.770 3.721 1.00 88.06 95 PHE A C 1
ATOM 748 O O . PHE A 1 95 ? 1.428 7.138 2.853 1.00 88.06 95 PHE A O 1
ATOM 755 N N . SER A 1 96 ? 3.098 8.516 3.446 1.00 88.12 96 SER A N 1
ATOM 756 C CA . SER A 1 96 ? 3.698 8.602 2.124 1.00 88.12 96 SER A CA 1
ATOM 757 C C . SER A 1 96 ? 5.199 8.426 2.220 1.00 88.12 96 SER A C 1
ATOM 759 O O . SER A 1 96 ? 5.846 9.043 3.064 1.00 88.12 96 SER A O 1
ATOM 761 N N . ARG A 1 97 ? 5.744 7.621 1.317 1.00 87.75 97 ARG A N 1
ATOM 762 C CA . ARG A 1 97 ? 7.177 7.432 1.131 1.00 87.75 97 ARG A CA 1
ATOM 763 C C . ARG A 1 97 ? 7.526 7.731 -0.314 1.00 87.75 97 ARG A C 1
ATOM 765 O O . ARG A 1 97 ? 6.713 7.527 -1.217 1.00 87.75 97 ARG A O 1
ATOM 772 N N . SER A 1 98 ? 8.729 8.235 -0.527 1.00 86.88 98 SER A N 1
ATOM 773 C CA . SER A 1 98 ? 9.243 8.521 -1.858 1.00 86.88 98 SER A CA 1
ATOM 774 C C . SER A 1 98 ? 10.664 8.003 -1.986 1.00 86.88 98 SER A C 1
ATOM 776 O O . SER A 1 98 ? 11.483 8.268 -1.109 1.00 86.88 98 SER A O 1
ATOM 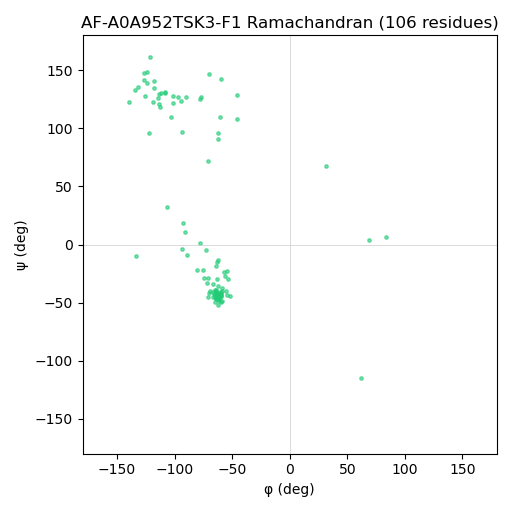778 N N . ILE A 1 99 ? 10.954 7.310 -3.082 1.00 86.06 99 ILE A N 1
ATOM 779 C CA . ILE A 1 99 ? 12.289 6.820 -3.416 1.00 86.06 99 ILE A CA 1
ATOM 780 C C . ILE A 1 99 ? 12.699 7.342 -4.790 1.00 86.06 99 ILE A C 1
ATOM 782 O O . ILE A 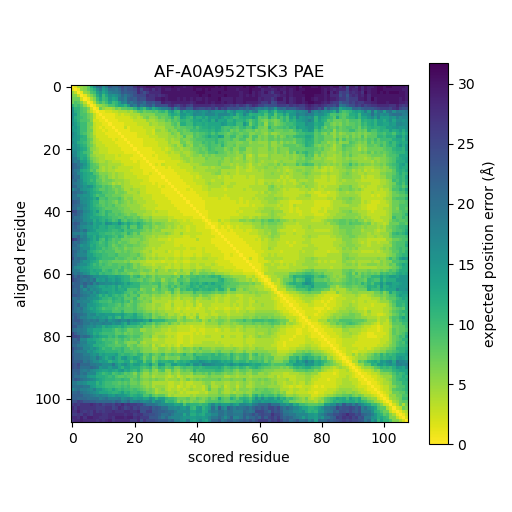1 99 ? 11.899 7.366 -5.730 1.00 86.06 99 ILE A O 1
ATOM 786 N N . ASP A 1 100 ? 13.957 7.750 -4.930 1.00 83.44 100 ASP A N 1
ATOM 787 C CA . ASP A 1 100 ? 14.525 7.991 -6.252 1.00 83.44 100 ASP A CA 1
ATOM 788 C C . ASP A 1 100 ? 14.870 6.643 -6.898 1.00 83.44 100 ASP A C 1
ATOM 790 O O . ASP A 1 100 ? 15.599 5.825 -6.335 1.00 83.44 100 ASP A O 1
ATOM 794 N N . SER A 1 101 ? 14.377 6.411 -8.112 1.00 73.62 101 SER A N 1
ATOM 795 C CA . SER A 1 101 ? 14.720 5.242 -8.930 1.00 73.62 101 SER A CA 1
ATOM 796 C C . SER A 1 101 ? 16.227 5.072 -9.152 1.00 73.62 101 SER A C 1
ATOM 798 O O . SER A 1 101 ? 16.681 3.955 -9.390 1.00 73.62 101 SER A O 1
ATOM 800 N N . ARG A 1 102 ? 17.024 6.141 -9.024 1.00 74.56 102 ARG A N 1
ATOM 801 C CA . ARG A 1 102 ? 18.494 6.082 -9.068 1.00 74.56 102 ARG A CA 1
ATOM 802 C C . ARG A 1 102 ? 19.102 5.423 -7.826 1.00 74.56 102 ARG A C 1
ATOM 804 O O . ARG A 1 102 ? 20.156 4.802 -7.935 1.00 74.56 102 ARG A O 1
ATOM 811 N N . PHE A 1 103 ? 18.431 5.521 -6.678 1.00 64.06 103 PHE A N 1
ATOM 812 C CA . PHE A 1 103 ? 18.880 4.970 -5.394 1.00 64.06 103 PHE A CA 1
ATOM 813 C C . PHE A 1 103 ? 18.717 3.443 -5.307 1.00 64.06 103 PHE A C 1
ATOM 815 O O . PHE A 1 103 ? 19.432 2.779 -4.561 1.00 64.06 103 PHE A O 1
ATOM 822 N N . SER A 1 104 ? 17.833 2.870 -6.131 1.00 52.91 104 SER A N 1
ATOM 823 C CA . SER A 1 104 ? 17.556 1.427 -6.210 1.00 52.91 104 SER A CA 1
ATOM 824 C C . SER A 1 104 ? 18.789 0.559 -6.509 1.00 52.91 104 SER A C 1
ATOM 826 O O . SER A 1 104 ? 18.836 -0.604 -6.113 1.00 52.91 104 SER A O 1
ATOM 828 N N . LYS A 1 105 ? 19.845 1.114 -7.122 1.00 49.25 105 LYS A N 1
ATOM 829 C CA . LYS A 1 105 ? 21.081 0.358 -7.391 1.00 49.25 105 LYS A CA 1
ATOM 830 C C . LYS A 1 105 ? 21.829 -0.100 -6.129 1.00 49.25 105 LYS A C 1
ATOM 832 O O . LYS A 1 105 ? 22.626 -1.025 -6.243 1.00 49.25 105 LYS A O 1
ATOM 837 N N . ASN A 1 106 ? 21.564 0.496 -4.963 1.00 46.62 106 ASN A N 1
ATOM 838 C CA . ASN A 1 106 ? 22.262 0.174 -3.711 1.00 46.62 106 ASN A CA 1
ATOM 839 C C . ASN A 1 106 ? 21.549 -0.883 -2.843 1.00 46.62 106 ASN A C 1
ATOM 841 O O . ASN A 1 106 ? 22.094 -1.275 -1.820 1.00 46.62 106 ASN A O 1
ATOM 845 N N . PHE A 1 107 ? 20.357 -1.345 -3.240 1.00 49.44 107 PHE A N 1
ATOM 846 C CA . PHE A 1 107 ? 19.561 -2.365 -2.533 1.00 49.44 107 PHE A CA 1
ATOM 847 C C . PHE A 1 107 ? 19.582 -3.729 -3.256 1.00 49.44 107 PHE A C 1
ATOM 849 O O . PHE A 1 107 ? 18.582 -4.447 -3.272 1.00 49.44 107 PHE A O 1
ATOM 856 N N . ARG A 1 108 ? 20.700 -4.054 -3.918 1.00 42.12 108 ARG A N 1
ATOM 857 C CA . ARG A 1 108 ? 20.916 -5.365 -4.547 1.00 42.12 108 ARG A CA 1
ATOM 858 C C . ARG A 1 108 ? 21.404 -6.397 -3.546 1.00 42.12 108 ARG A C 1
ATOM 860 O O . ARG A 1 108 ? 22.310 -6.044 -2.763 1.00 42.12 108 ARG A O 1
#

Nearest PDB structures (foldseek):
  7r7j-assembly2_B  TM=6.755E-01  e=1.272E-01  Escherichia coli K-12
  6jde-assembly1_B  TM=6.678E-01  e=1.749E-01  Escherichia coli K-12
  8h5y-assembly2_A  TM=6.563E-01  e=1.987E-01  Escherichia coli K-12
  8h5z-assembly2_A  TM=6.243E-01  e=1.641E-01  Escherichia coli K-12
  7r7j-assembly1_A  TM=6.627E-01  e=2.406E-01  Escherichia coli K-12

Secondary structure (DSSP, 8-state):
--------HHHHHHHHHHHHHHHHHHHHHHHHHHHHHHHHHTTTS-HHHHHHHHHHHHHHTTGGGG--EEEEEEETTEEEEEEEEE-TTS-EEEEEEEEETTGGGG--

Solvent-accessible surface area (backbone atoms only — not comparable to full-atom values): 6275 Å² total; per-residue (Å²): 136,81,79,71,74,80,67,48,69,68,57,53,50,51,52,52,53,51,52,52,50,51,52,51,53,52,52,51,53,55,50,51,58,50,47,53,55,39,55,52,39,54,61,80,46,61,62,70,60,37,52,50,52,51,51,52,46,38,59,74,69,61,45,57,73,29,56,66,46,76,49,79,48,74,60,91,60,35,39,36,44,35,40,36,36,35,42,89,86,76,52,75,50,74,51,73,51,73,50,50,49,78,60,54,75,78,77,115

pLDDT: mean 80.11, std 13.01, range [40.09, 91.75]